Protein AF-A0A800F6C2-F1 (afdb_monomer_lite)

pLDDT: mean 94.13, std 4.98, range [68.31, 98.44]

Structure (mmCIF, N/CA/C/O backbone):
data_AF-A0A800F6C2-F1
#
_entry.id   AF-A0A800F6C2-F1
#
loop_
_atom_site.group_PDB
_atom_site.id
_atom_site.type_symbol
_atom_site.label_atom_id
_atom_site.label_alt_id
_atom_site.label_comp_id
_atom_site.label_asym_id
_atom_site.label_entity_id
_atom_site.label_seq_id
_atom_site.pdbx_PDB_ins_code
_atom_site.Cartn_x
_atom_site.Cartn_y
_atom_site.Cartn_z
_atom_site.occupancy
_atom_site.B_iso_or_equiv
_atom_site.auth_seq_id
_atom_site.auth_comp_id
_atom_site.auth_asym_id
_atom_site.auth_atom_id
_atom_site.pdbx_PDB_model_num
ATOM 1 N N . MET A 1 1 ? 9.744 -13.830 -31.389 1.00 80.44 1 MET A N 1
ATOM 2 C CA . MET A 1 1 ? 8.269 -13.748 -31.520 1.00 80.44 1 MET A CA 1
ATOM 3 C C . MET A 1 1 ? 7.798 -12.326 -31.212 1.00 80.44 1 MET A C 1
ATOM 5 O O . MET A 1 1 ? 8.517 -11.604 -30.532 1.00 80.44 1 MET A O 1
ATOM 9 N N . PRO A 1 2 ? 6.634 -11.865 -31.708 1.00 90.94 2 PRO A N 1
ATOM 10 C CA . PRO A 1 2 ? 6.114 -10.526 -31.397 1.00 90.94 2 PRO A CA 1
ATOM 11 C C . PRO A 1 2 ? 6.017 -10.229 -29.893 1.00 90.94 2 PRO A C 1
ATOM 13 O O . PRO A 1 2 ? 6.279 -9.099 -29.491 1.00 90.94 2 PRO A O 1
ATOM 16 N N . ILE A 1 3 ? 5.726 -11.251 -29.081 1.00 96.06 3 ILE A N 1
ATOM 17 C CA . ILE A 1 3 ? 5.667 -11.140 -27.620 1.00 96.06 3 ILE A CA 1
ATOM 18 C C . ILE A 1 3 ? 7.016 -10.752 -26.999 1.00 96.06 3 ILE A C 1
ATOM 20 O O . ILE A 1 3 ? 7.049 -9.865 -26.159 1.00 96.06 3 ILE A O 1
ATOM 24 N N . ASP A 1 4 ? 8.133 -11.298 -27.488 1.00 97.31 4 ASP A N 1
ATOM 25 C CA . ASP A 1 4 ? 9.466 -11.000 -26.940 1.00 97.31 4 ASP A CA 1
ATOM 26 C C . ASP A 1 4 ? 9.840 -9.523 -27.132 1.00 97.31 4 ASP A C 1
ATOM 28 O O . ASP A 1 4 ? 10.449 -8.902 -26.263 1.00 97.31 4 ASP A O 1
ATOM 32 N N . ARG A 1 5 ? 9.432 -8.933 -28.265 1.00 96.31 5 ARG A N 1
ATOM 33 C CA . ARG A 1 5 ? 9.643 -7.503 -28.541 1.00 96.31 5 ARG A CA 1
ATOM 34 C C . ARG A 1 5 ? 8.808 -6.624 -27.615 1.00 96.31 5 ARG A C 1
ATOM 36 O O . ARG A 1 5 ? 9.302 -5.602 -27.154 1.00 96.31 5 ARG A O 1
ATOM 43 N N . LEU A 1 6 ? 7.568 -7.025 -27.330 1.00 97.75 6 LEU A N 1
ATOM 44 C CA . LEU A 1 6 ? 6.723 -6.323 -26.365 1.00 97.75 6 LEU A CA 1
ATOM 45 C C . LEU A 1 6 ? 7.328 -6.399 -24.958 1.00 97.75 6 LEU A C 1
ATOM 47 O O . LEU A 1 6 ? 7.450 -5.373 -24.297 1.00 97.75 6 LEU A O 1
ATOM 51 N N . THR A 1 7 ? 7.767 -7.583 -24.529 1.00 98.25 7 THR A N 1
ATOM 52 C CA . THR A 1 7 ? 8.437 -7.771 -23.237 1.00 98.25 7 THR A CA 1
ATOM 53 C C . THR A 1 7 ? 9.677 -6.891 -23.113 1.00 98.25 7 THR A C 1
ATOM 55 O O . THR A 1 7 ? 9.855 -6.248 -22.084 1.00 98.25 7 THR A O 1
ATOM 58 N N . ALA A 1 8 ? 10.497 -6.792 -24.165 1.00 98.06 8 ALA A N 1
ATOM 59 C CA . ALA A 1 8 ? 11.664 -5.914 -24.164 1.00 98.06 8 ALA A CA 1
ATOM 60 C C . ALA A 1 8 ? 11.280 -4.442 -23.929 1.00 98.06 8 ALA A C 1
ATOM 62 O O . ALA A 1 8 ? 11.852 -3.797 -23.055 1.00 98.06 8 ALA A O 1
ATOM 63 N N . VAL A 1 9 ? 10.267 -3.935 -24.643 1.00 98.25 9 VAL A N 1
ATOM 64 C CA . VAL A 1 9 ? 9.782 -2.552 -24.481 1.00 98.25 9 VAL A CA 1
ATOM 65 C C . VAL A 1 9 ? 9.238 -2.303 -23.071 1.00 98.25 9 VAL A C 1
ATOM 67 O O . VAL A 1 9 ? 9.552 -1.277 -22.468 1.00 98.25 9 VAL A O 1
ATOM 70 N N . LEU A 1 10 ? 8.454 -3.236 -22.524 1.00 98.12 10 LEU A N 1
ATOM 71 C CA . LEU A 1 10 ? 7.902 -3.113 -21.172 1.00 98.12 10 LEU A CA 1
ATOM 72 C C . LEU A 1 10 ? 9.003 -3.123 -20.104 1.00 98.12 10 LEU A C 1
ATOM 74 O O . LEU A 1 10 ? 8.975 -2.294 -19.199 1.00 98.12 10 LEU A O 1
ATOM 78 N N . ASN A 1 11 ? 10.004 -3.995 -20.242 1.00 98.12 11 ASN A N 1
ATOM 79 C CA . ASN A 1 11 ? 11.140 -4.045 -19.322 1.00 98.12 11 ASN A CA 1
ATOM 80 C C . ASN A 1 11 ? 11.949 -2.745 -19.354 1.00 98.12 11 ASN A C 1
ATOM 82 O O . ASN A 1 11 ? 12.288 -2.215 -18.300 1.00 98.12 11 ASN A O 1
ATOM 86 N N . THR A 1 12 ? 12.217 -2.197 -20.545 1.00 98.38 12 THR A N 1
ATOM 87 C CA . THR A 1 12 ? 12.893 -0.897 -20.675 1.00 98.38 12 THR A CA 1
ATOM 88 C C . THR A 1 12 ? 12.096 0.218 -20.003 1.00 98.38 12 THR A C 1
ATOM 90 O O . THR A 1 12 ? 12.679 1.067 -19.336 1.00 98.38 12 THR A O 1
ATOM 93 N N . HIS A 1 13 ? 10.767 0.215 -20.137 1.00 98.12 13 HIS A N 1
ATOM 94 C CA . HIS A 1 13 ? 9.924 1.214 -19.488 1.00 98.12 13 HIS A CA 1
ATOM 95 C C . HIS A 1 13 ? 9.976 1.121 -17.956 1.00 98.12 13 HIS A C 1
ATOM 97 O O . HIS A 1 13 ? 10.127 2.144 -17.294 1.00 98.12 13 HIS A O 1
ATOM 103 N N . VAL A 1 14 ? 9.897 -0.089 -17.392 1.00 97.81 14 VAL A N 1
ATO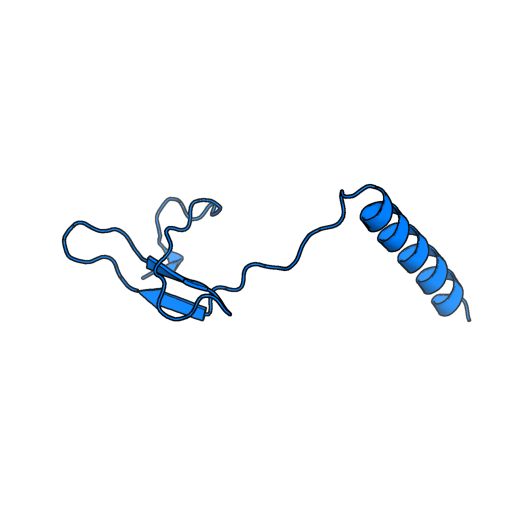M 104 C CA . VAL A 1 14 ? 10.000 -0.295 -15.937 1.00 97.81 14 VAL A CA 1
ATOM 105 C C . VAL A 1 14 ? 11.373 0.137 -15.419 1.00 97.81 14 VAL A C 1
ATOM 107 O O . VAL A 1 14 ? 11.432 0.900 -14.459 1.00 97.81 14 VAL A O 1
ATOM 110 N N . ALA A 1 15 ? 12.456 -0.249 -16.099 1.00 98.06 15 ALA A N 1
ATOM 111 C CA . ALA A 1 15 ? 13.812 0.156 -15.725 1.00 98.06 15 ALA A CA 1
ATOM 112 C C . ALA A 1 15 ? 13.986 1.687 -15.722 1.00 98.06 15 ALA A C 1
ATOM 114 O O . ALA A 1 15 ? 14.624 2.237 -14.830 1.00 98.06 15 ALA A O 1
ATOM 115 N N . ALA A 1 16 ? 13.364 2.394 -16.671 1.00 98.44 16 ALA A N 1
ATOM 116 C CA . ALA A 1 16 ? 13.392 3.856 -16.698 1.00 98.44 16 ALA A CA 1
ATOM 117 C C . ALA A 1 16 ? 12.646 4.488 -15.506 1.00 98.44 16 ALA A C 1
ATOM 119 O O . ALA A 1 16 ? 13.088 5.506 -14.973 1.00 98.44 16 ALA A O 1
ATOM 120 N N . LEU A 1 17 ? 11.532 3.895 -15.058 1.00 98.31 17 LEU A N 1
ATOM 121 C CA . LEU A 1 17 ? 10.837 4.343 -13.843 1.00 98.31 17 LEU A CA 1
ATOM 122 C C . LEU A 1 17 ? 11.698 4.124 -12.591 1.00 98.31 17 LEU A C 1
ATOM 124 O O . LEU A 1 17 ? 11.689 4.966 -11.689 1.00 98.31 17 LEU A O 1
ATOM 128 N N . GLU A 1 18 ? 12.428 3.007 -12.535 1.00 97.56 18 GLU A N 1
ATOM 129 C CA . GLU A 1 18 ? 13.350 2.673 -11.443 1.00 97.56 18 GLU A CA 1
ATOM 130 C C . GLU A 1 18 ? 14.531 3.649 -11.394 1.00 97.56 18 GLU A C 1
ATOM 132 O O . GLU A 1 18 ? 14.794 4.223 -10.338 1.00 97.56 18 GLU A O 1
ATOM 13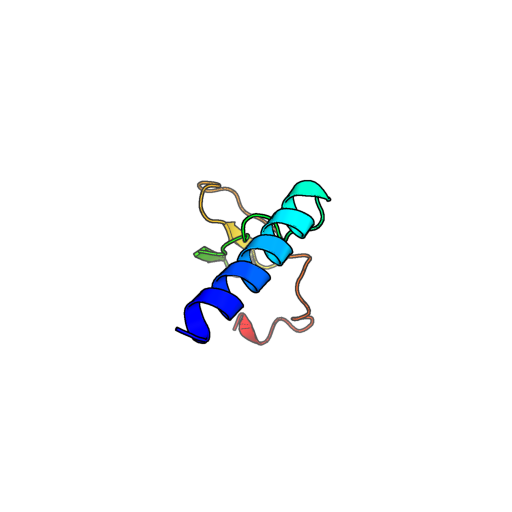7 N N . GLU A 1 19 ? 15.180 3.913 -12.532 1.00 98.00 19 GLU A N 1
ATOM 138 C CA . GLU A 1 19 ? 16.274 4.888 -12.651 1.00 98.00 19 GLU A CA 1
ATOM 139 C C . GLU A 1 19 ? 15.821 6.301 -12.260 1.00 98.00 19 GLU A C 1
ATOM 141 O O . GLU A 1 19 ? 16.524 7.015 -11.546 1.00 98.00 19 GLU A O 1
ATOM 146 N N . ALA A 1 20 ? 14.607 6.688 -12.662 1.00 98.06 20 ALA A N 1
ATOM 147 C CA . ALA A 1 20 ? 14.012 7.968 -12.296 1.00 98.06 20 ALA A CA 1
ATOM 148 C C . ALA A 1 20 ? 13.562 8.048 -10.822 1.00 98.06 20 ALA A C 1
ATOM 150 O O . ALA A 1 20 ? 13.135 9.115 -10.378 1.00 98.06 20 ALA A O 1
ATOM 151 N N . GLY A 1 21 ? 13.588 6.944 -10.066 1.00 97.25 21 GLY A N 1
ATOM 152 C CA . GLY A 1 21 ? 13.106 6.893 -8.681 1.00 97.25 21 GLY A CA 1
ATOM 153 C C . GLY A 1 21 ? 11.593 7.099 -8.539 1.00 97.25 21 GLY A C 1
ATOM 154 O O . GLY A 1 21 ? 11.109 7.464 -7.469 1.00 97.25 21 GLY A O 1
ATOM 155 N N . THR A 1 22 ? 10.840 6.886 -9.620 1.00 97.38 22 THR A N 1
ATOM 156 C CA . THR A 1 22 ? 9.373 7.050 -9.671 1.00 97.38 22 THR A CA 1
ATOM 157 C C . THR A 1 22 ? 8.633 5.724 -9.770 1.00 97.38 22 THR A C 1
ATOM 159 O O . THR A 1 22 ? 7.401 5.688 -9.718 1.00 97.38 22 THR A O 1
ATOM 162 N N . ALA A 1 23 ? 9.376 4.623 -9.888 1.00 97.06 23 ALA A N 1
ATOM 163 C CA . ALA A 1 23 ? 8.822 3.291 -9.783 1.00 97.06 23 ALA A CA 1
ATOM 164 C C . ALA A 1 23 ? 8.098 3.103 -8.446 1.00 97.06 23 ALA A C 1
ATOM 166 O O . ALA A 1 23 ? 8.467 3.641 -7.398 1.00 97.06 23 ALA A O 1
ATOM 167 N N . LYS A 1 24 ? 7.047 2.288 -8.490 1.00 94.44 24 LYS A N 1
ATOM 168 C CA . LYS A 1 24 ? 6.327 1.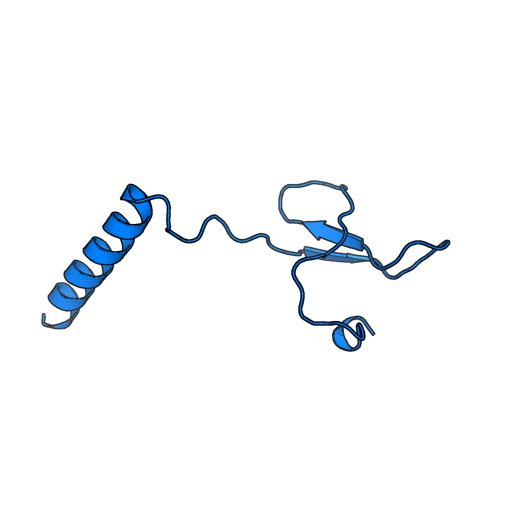864 -7.295 1.00 94.44 24 LYS A CA 1
ATOM 169 C C . LYS A 1 24 ? 7.288 1.078 -6.396 1.00 94.44 24 LYS A C 1
ATOM 171 O O . LYS A 1 24 ? 7.856 0.080 -6.825 1.00 94.44 24 LYS A O 1
ATOM 176 N N . GLY A 1 25 ? 7.443 1.521 -5.150 1.00 92.06 25 GLY A N 1
ATOM 177 C CA . GLY A 1 25 ? 8.221 0.799 -4.143 1.00 92.06 25 GLY A CA 1
ATOM 178 C C . GLY A 1 25 ? 7.567 -0.517 -3.710 1.00 92.06 25 GLY A C 1
ATOM 179 O O . GLY A 1 25 ? 6.470 -0.870 -4.152 1.00 92.06 25 GLY A O 1
ATOM 180 N N . ALA A 1 26 ? 8.234 -1.228 -2.799 1.00 92.69 26 ALA A N 1
ATOM 181 C CA . ALA A 1 26 ? 7.704 -2.459 -2.222 1.00 92.69 26 ALA A CA 1
ATOM 182 C C . ALA A 1 26 ? 6.314 -2.236 -1.603 1.00 92.69 26 ALA A C 1
ATOM 184 O O . ALA A 1 26 ? 6.058 -1.226 -0.941 1.00 92.69 26 ALA A O 1
ATOM 185 N N . GLU A 1 27 ? 5.404 -3.184 -1.823 1.00 94.25 27 GLU A N 1
ATOM 186 C CA . GLU A 1 27 ? 4.049 -3.070 -1.295 1.00 94.25 27 GLU A CA 1
ATOM 187 C C . GLU A 1 27 ? 4.011 -3.286 0.217 1.00 94.25 27 GLU A C 1
ATOM 189 O O . GLU A 1 27 ? 4.557 -4.250 0.751 1.00 94.25 27 GLU A O 1
ATOM 194 N N . THR A 1 28 ? 3.294 -2.406 0.912 1.00 94.69 28 THR A N 1
ATOM 195 C CA . THR A 1 28 ? 2.964 -2.596 2.321 1.00 94.69 28 THR A CA 1
ATOM 196 C C . THR A 1 28 ? 1.832 -3.614 2.452 1.00 94.69 28 THR A C 1
ATOM 198 O O . THR A 1 28 ? 0.668 -3.296 2.197 1.00 94.69 28 THR A O 1
ATOM 201 N N . VAL A 1 29 ? 2.168 -4.838 2.862 1.00 96.50 29 VAL A N 1
ATOM 202 C CA . VAL A 1 29 ? 1.204 -5.937 3.006 1.00 96.50 29 VAL A CA 1
ATOM 203 C C . VAL A 1 29 ? 0.631 -5.958 4.421 1.00 96.50 29 VAL A C 1
ATOM 205 O O . VAL A 1 29 ? 1.364 -6.128 5.393 1.00 96.50 29 VAL A O 1
ATOM 208 N N . VAL A 1 30 ? -0.689 -5.804 4.527 1.00 95.62 30 VAL A N 1
ATOM 209 C CA . VAL A 1 30 ? -1.439 -5.989 5.777 1.00 95.62 30 VAL A CA 1
ATOM 210 C C . VAL A 1 30 ? -1.674 -7.480 5.996 1.00 95.62 30 VAL A C 1
ATOM 212 O O . VAL A 1 30 ? -2.272 -8.131 5.143 1.00 95.62 30 VAL A O 1
ATOM 215 N N . GLU A 1 31 ? -1.257 -8.006 7.145 1.00 96.50 31 GLU A N 1
ATOM 216 C CA . GLU A 1 31 ? -1.423 -9.428 7.488 1.00 96.50 31 GLU A CA 1
ATOM 217 C C . GLU A 1 31 ? -2.559 -9.674 8.477 1.00 96.50 31 GLU A C 1
ATOM 219 O O . GLU A 1 31 ? -3.187 -10.730 8.450 1.00 96.50 31 GLU A O 1
ATOM 224 N N . ALA A 1 32 ? -2.862 -8.692 9.325 1.00 95.69 32 ALA A N 1
ATOM 225 C CA . ALA A 1 32 ? -3.962 -8.788 10.272 1.00 95.69 32 ALA A CA 1
ATOM 226 C C . ALA A 1 32 ? -4.563 -7.419 10.588 1.00 95.69 32 ALA A C 1
ATOM 228 O O . ALA A 1 32 ? -3.876 -6.391 10.577 1.00 95.69 32 ALA A O 1
ATOM 229 N N . VAL A 1 33 ? -5.847 -7.436 10.943 1.00 94.75 33 VAL A N 1
ATOM 230 C CA . VAL A 1 33 ? -6.566 -6.288 11.495 1.00 94.75 33 VAL A CA 1
ATOM 231 C C . VAL A 1 33 ? -6.997 -6.622 12.915 1.00 94.75 33 VAL A C 1
ATOM 233 O O . VAL A 1 33 ? -7.685 -7.611 13.152 1.00 94.75 33 VAL A O 1
ATOM 236 N N . LYS A 1 34 ? -6.607 -5.776 13.862 1.00 94.06 34 LYS A N 1
ATOM 237 C CA . LYS A 1 34 ? -7.086 -5.795 15.238 1.00 94.06 34 LYS A CA 1
ATOM 238 C C . LYS A 1 34 ? -8.266 -4.823 15.360 1.00 94.06 34 LYS A C 1
ATOM 240 O O . LYS A 1 34 ? -8.109 -3.650 14.995 1.00 94.06 34 LYS A O 1
ATOM 245 N N . PRO A 1 35 ? -9.429 -5.276 15.862 1.00 93.06 35 PRO A N 1
ATOM 246 C CA . PRO A 1 35 ? -10.583 -4.413 16.086 1.00 93.06 35 PRO A CA 1
ATOM 247 C C . PRO A 1 35 ? -10.269 -3.224 16.998 1.00 93.06 35 PRO A C 1
ATOM 249 O O . PRO A 1 35 ? -9.299 -3.233 17.759 1.00 93.06 35 PRO A O 1
ATOM 252 N N . ALA A 1 36 ? -11.111 -2.195 16.927 1.00 92.69 36 ALA A N 1
ATOM 253 C CA . ALA A 1 36 ? -11.036 -1.063 17.842 1.00 92.69 36 ALA A CA 1
ATOM 254 C C . ALA A 1 36 ? -11.272 -1.517 19.294 1.00 92.69 36 ALA A C 1
ATOM 256 O O . ALA A 1 36 ? -12.169 -2.318 19.556 1.00 92.69 36 ALA A O 1
ATOM 257 N N . ALA A 1 37 ? -10.483 -0.991 20.230 1.00 94.00 37 ALA A N 1
ATOM 258 C CA . ALA A 1 37 ? -10.576 -1.302 21.655 1.00 94.00 37 ALA A CA 1
ATOM 259 C C . ALA A 1 37 ? -10.031 -0.139 22.496 1.00 94.00 37 ALA A C 1
ATOM 261 O O . ALA A 1 37 ? -9.123 0.564 22.057 1.00 94.00 37 ALA A O 1
ATOM 262 N N . GLU A 1 38 ? -10.577 0.062 23.701 1.00 92.06 38 GLU A N 1
ATOM 263 C CA . GLU A 1 38 ? -10.038 0.992 24.716 1.00 92.06 38 GLU A CA 1
ATOM 264 C C . GLU A 1 38 ? -9.781 2.424 24.197 1.00 92.06 38 GLU A C 1
ATOM 266 O O . GLU A 1 38 ? -8.739 3.029 24.436 1.00 92.06 38 GLU A O 1
ATOM 271 N N . GLY A 1 39 ? -10.714 2.971 23.410 1.00 90.44 39 GLY A N 1
ATOM 272 C CA . GLY A 1 39 ? -10.579 4.315 22.829 1.00 90.44 39 GLY A CA 1
ATOM 273 C C . GLY A 1 39 ? -9.590 4.414 21.658 1.00 90.44 39 GLY A C 1
ATOM 274 O O . GLY A 1 39 ? -9.404 5.492 21.095 1.00 90.44 39 GLY A O 1
ATOM 275 N N . ARG A 1 40 ? -8.979 3.301 21.235 1.00 91.44 40 ARG A N 1
ATOM 276 C CA . ARG A 1 40 ? -8.143 3.212 20.033 1.00 91.44 40 ARG A CA 1
ATOM 277 C C . ARG A 1 40 ? -8.973 2.671 18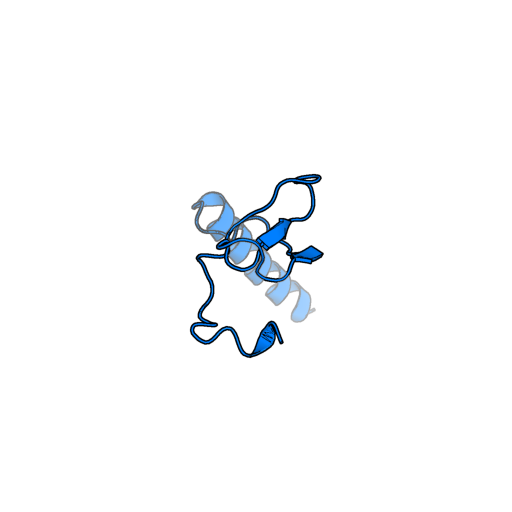.869 1.00 91.44 40 ARG A C 1
ATOM 279 O O . ARG A 1 40 ? -9.612 1.629 18.980 1.00 91.44 40 ARG A O 1
ATOM 286 N N . GLY A 1 41 ? -8.906 3.352 17.723 1.00 91.75 41 GLY A N 1
ATOM 287 C CA . GLY A 1 41 ? -9.403 2.810 16.455 1.00 91.75 41 GLY A CA 1
ATOM 288 C C . GLY A 1 41 ? -8.644 1.544 16.013 1.00 91.75 41 GLY A C 1
ATOM 289 O O . GLY A 1 41 ? -7.632 1.198 16.640 1.00 91.75 41 GLY A O 1
ATOM 290 N N . PRO A 1 42 ? -9.100 0.878 14.933 1.00 94.56 42 PRO A N 1
ATOM 291 C CA . PRO A 1 42 ? -8.520 -0.375 14.449 1.00 94.56 42 PRO A CA 1
ATOM 292 C C . PRO A 1 42 ? -7.008 -0.286 14.223 1.00 94.56 42 PRO A C 1
ATOM 294 O O . PRO A 1 42 ? -6.493 0.755 13.800 1.00 94.56 42 PRO A O 1
ATOM 297 N N . ARG A 1 43 ? -6.302 -1.389 14.490 1.00 95.88 43 ARG A N 1
ATOM 298 C CA . ARG A 1 43 ? -4.850 -1.500 14.287 1.00 95.88 43 ARG A CA 1
ATOM 299 C C . ARG A 1 43 ? -4.519 -2.537 13.233 1.00 95.88 43 ARG A C 1
ATOM 301 O O . ARG A 1 43 ? -5.234 -3.518 13.079 1.00 95.88 43 ARG A O 1
ATOM 308 N N . PHE A 1 44 ? -3.436 -2.304 12.507 1.00 96.00 44 PHE A N 1
ATOM 309 C CA . PHE A 1 44 ? -2.999 -3.158 11.409 1.00 96.00 44 PHE A CA 1
ATOM 310 C C . PHE A 1 44 ? -1.603 -3.691 11.701 1.00 96.00 44 PHE A C 1
ATOM 312 O O . PHE A 1 44 ? -0.739 -2.921 12.121 1.00 96.00 44 PHE A O 1
ATOM 319 N N . HIS A 1 45 ? -1.397 -4.981 11.455 1.00 97.56 45 HIS A N 1
ATOM 320 C CA . HIS A 1 45 ? -0.072 -5.595 11.455 1.00 97.56 45 HIS A CA 1
ATOM 321 C C . HIS A 1 45 ? 0.418 -5.707 10.020 1.00 97.56 45 HIS A C 1
ATOM 323 O O . HIS A 1 45 ? -0.347 -6.069 9.117 1.00 97.56 45 HIS A O 1
ATOM 329 N N . LEU A 1 46 ? 1.684 -5.358 9.822 1.00 97.25 46 LEU A N 1
ATOM 330 C CA . LEU A 1 46 ? 2.320 -5.331 8.517 1.00 97.25 46 LEU A CA 1
ATOM 331 C C . LEU A 1 46 ? 3.362 -6.437 8.428 1.00 97.25 46 LEU A C 1
ATOM 333 O O . LEU A 1 46 ? 4.101 -6.686 9.383 1.00 97.25 46 LEU A O 1
ATOM 337 N N . ARG A 1 47 ? 3.443 -7.059 7.253 1.00 97.62 47 ARG A N 1
ATOM 338 C CA . ARG A 1 47 ? 4.446 -8.083 6.971 1.00 97.62 47 ARG A CA 1
ATOM 339 C C . ARG A 1 47 ? 5.848 -7.549 7.239 1.00 97.62 47 ARG A C 1
ATOM 341 O O . ARG A 1 47 ? 6.240 -6.540 6.664 1.00 97.62 47 ARG A O 1
ATOM 348 N N . GLY A 1 48 ? 6.611 -8.274 8.054 1.00 96.69 48 GLY A N 1
ATOM 349 C CA . GLY A 1 48 ? 8.009 -7.952 8.359 1.00 96.69 48 GLY A CA 1
ATOM 350 C C . GLY A 1 48 ? 8.218 -6.919 9.472 1.00 96.69 48 GLY A C 1
ATOM 351 O O . GLY A 1 48 ? 9.363 -6.645 9.807 1.00 96.69 48 GLY A O 1
ATOM 352 N N . GLU A 1 49 ? 7.153 -6.394 10.088 1.00 97.12 49 GLU A N 1
ATOM 353 C CA . GLU A 1 49 ? 7.236 -5.396 11.174 1.00 97.12 49 GLU A CA 1
ATOM 354 C C . GLU A 1 49 ? 7.037 -6.002 12.582 1.00 97.12 49 GLU A C 1
ATOM 356 O O . GLU A 1 49 ? 6.940 -5.275 13.574 1.00 97.12 49 GLU A O 1
ATOM 361 N N . GLY A 1 50 ? 6.972 -7.335 12.686 1.00 95.38 50 GLY A N 1
ATOM 362 C CA . GLY A 1 50 ? 6.735 -8.049 13.945 1.00 95.38 50 GLY A CA 1
ATOM 363 C C . GLY A 1 50 ? 5.380 -7.703 14.573 1.00 95.38 50 GLY A C 1
ATOM 364 O O . GLY A 1 50 ? 4.379 -7.561 13.873 1.00 95.38 50 GLY A O 1
ATOM 365 N N . ASP A 1 51 ? 5.359 -7.522 15.895 1.00 95.75 51 ASP A N 1
ATOM 366 C CA . ASP A 1 51 ? 4.137 -7.241 16.672 1.00 95.75 51 ASP A CA 1
ATOM 367 C C . ASP A 1 51 ? 3.755 -5.750 16.704 1.00 95.75 51 ASP A C 1
ATOM 369 O O . ASP A 1 51 ? 2.952 -5.300 17.527 1.00 95.75 51 ASP A O 1
ATOM 373 N N . LYS A 1 52 ? 4.357 -4.933 15.837 1.00 97.12 52 LYS A N 1
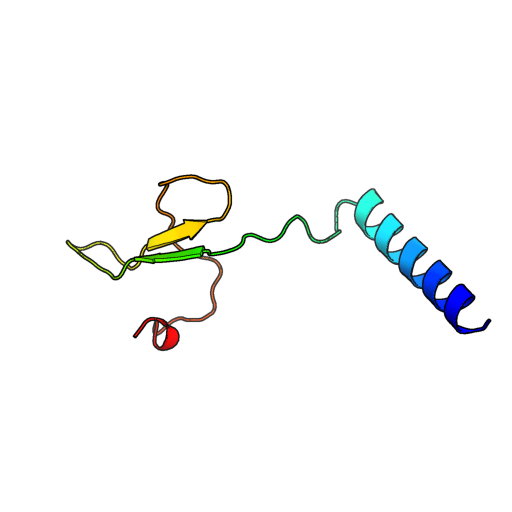ATOM 374 C CA . LYS A 1 52 ? 4.103 -3.495 15.814 1.00 97.12 52 LYS A CA 1
ATOM 375 C C . LYS A 1 52 ? 2.721 -3.192 15.233 1.00 97.12 52 LYS A C 1
ATOM 377 O O . LYS A 1 52 ? 2.389 -3.567 14.111 1.00 97.12 52 LYS A O 1
ATOM 382 N N . GLU A 1 53 ? 1.935 -2.432 15.991 1.00 96.38 53 GLU A N 1
ATOM 383 C CA . GLU A 1 53 ? 0.598 -1.985 15.598 1.00 96.38 53 GLU A CA 1
ATOM 384 C C . GLU A 1 53 ? 0.634 -0.645 14.843 1.00 96.38 53 GLU A C 1
ATOM 386 O O . GLU A 1 53 ? 1.116 0.365 15.362 1.00 96.38 53 GLU A O 1
ATOM 391 N N . PHE A 1 54 ? 0.015 -0.591 13.663 1.00 97.06 54 PHE A N 1
ATOM 392 C CA . PHE A 1 54 ? -0.069 0.618 12.836 1.00 97.06 54 PHE A CA 1
ATOM 393 C C . PHE A 1 54 ? -1.493 1.170 12.719 1.00 97.06 54 PHE A C 1
ATOM 395 O O . PHE A 1 54 ? -2.482 0.456 12.892 1.00 97.06 54 PHE A O 1
ATOM 402 N N . ILE A 1 55 ? -1.595 2.461 12.385 1.00 94.75 55 ILE A N 1
ATOM 403 C CA . ILE A 1 55 ? -2.838 3.105 11.936 1.00 94.75 55 ILE A CA 1
ATOM 404 C C . ILE A 1 55 ? -2.796 3.190 10.413 1.00 94.75 55 ILE A C 1
ATOM 406 O O . ILE A 1 55 ? -1.821 3.687 9.849 1.00 94.75 55 ILE A O 1
ATOM 410 N N . ARG A 1 56 ? -3.866 2.759 9.738 1.00 93.38 56 ARG A N 1
ATOM 411 C CA . ARG A 1 56 ? -3.988 2.927 8.289 1.00 93.38 56 ARG A CA 1
ATOM 412 C C . ARG A 1 56 ? -4.525 4.318 7.958 1.00 93.38 56 ARG A C 1
ATOM 414 O O . ARG A 1 56 ? -5.697 4.595 8.185 1.00 93.38 56 ARG A O 1
ATOM 421 N N . LEU A 1 57 ? -3.668 5.162 7.388 1.00 93.31 57 LEU A N 1
ATOM 422 C CA . LEU A 1 57 ? -3.997 6.538 6.982 1.00 93.31 57 LEU A CA 1
ATOM 423 C C . LEU A 1 57 ? -4.056 6.729 5.456 1.00 93.31 57 LEU A C 1
ATOM 425 O O . LEU A 1 57 ? -4.317 7.824 4.978 1.00 93.31 57 LEU A O 1
ATOM 429 N N . ASN A 1 58 ? -3.827 5.662 4.686 1.00 92.81 58 ASN A N 1
ATOM 430 C CA . ASN A 1 58 ? -3.766 5.668 3.220 1.00 92.81 58 ASN A CA 1
ATOM 431 C C . ASN A 1 58 ? -4.931 4.894 2.573 1.00 92.81 58 ASN A C 1
ATOM 433 O O . ASN A 1 58 ? -4.771 4.258 1.531 1.00 92.81 58 ASN A O 1
ATOM 437 N N . SER A 1 59 ? -6.090 4.864 3.232 1.00 90.12 59 SER A N 1
ATOM 438 C CA . SER A 1 59 ? -7.278 4.166 2.740 1.00 90.12 59 SER A CA 1
ATOM 439 C C . SER A 1 59 ? -8.396 5.142 2.428 1.00 90.12 59 SER A C 1
ATOM 441 O O . SER A 1 59 ? -8.634 6.075 3.187 1.00 90.12 59 SER A O 1
ATOM 443 N N . ASN A 1 60 ? -9.161 4.826 1.387 1.00 93.38 60 ASN A N 1
ATOM 444 C CA . ASN A 1 60 ? -10.423 5.497 1.082 1.00 93.38 60 ASN A CA 1
ATOM 445 C C . ASN A 1 60 ? -11.625 4.815 1.772 1.00 93.38 60 ASN A C 1
ATOM 447 O O . ASN A 1 60 ? -12.777 5.077 1.437 1.00 93.38 60 ASN A O 1
ATOM 451 N N . SER A 1 61 ? -11.386 3.911 2.730 1.00 89.38 61 SER A N 1
ATOM 452 C CA . SER A 1 61 ? -12.432 3.231 3.506 1.00 89.38 61 SER A CA 1
ATOM 453 C C . SER A 1 61 ? -12.909 4.091 4.685 1.00 89.38 61 SER A C 1
ATOM 455 O O . SER A 1 61 ? -12.768 3.708 5.848 1.00 89.38 61 SER A O 1
ATOM 457 N N . TYR A 1 62 ? -13.493 5.252 4.390 1.00 89.44 62 TYR A N 1
ATOM 458 C CA . TYR A 1 62 ? -13.838 6.275 5.387 1.00 89.44 62 TYR A CA 1
ATOM 459 C C . TYR A 1 62 ? -14.805 5.804 6.480 1.00 89.44 62 TYR A C 1
ATOM 461 O O . TYR A 1 62 ? -14.654 6.175 7.639 1.00 89.44 62 TYR A O 1
ATOM 469 N N . LEU A 1 63 ? -15.785 4.967 6.130 1.00 88.69 63 LEU A N 1
ATOM 470 C CA . LEU A 1 63 ? -16.802 4.482 7.072 1.00 88.69 63 LEU A CA 1
ATOM 471 C C . LEU A 1 63 ? -16.442 3.143 7.732 1.00 88.69 63 LEU A C 1
ATOM 473 O O . LEU A 1 63 ? -17.245 2.595 8.483 1.00 88.69 63 LEU A O 1
ATOM 477 N N . GLY A 1 64 ? -15.265 2.582 7.430 1.00 86.19 64 GLY A N 1
ATOM 478 C CA . GLY A 1 64 ? -14.804 1.324 8.027 1.00 86.19 64 GLY A CA 1
ATOM 479 C C . GLY A 1 64 ? -15.718 0.114 7.789 1.00 86.19 64 GLY A C 1
ATOM 480 O O . GLY A 1 64 ? -15.628 -0.858 8.531 1.00 86.19 64 GLY A O 1
ATOM 481 N N . LEU A 1 65 ? -16.598 0.149 6.781 1.00 87.75 65 LEU A N 1
ATOM 482 C CA . LEU A 1 65 ? -17.613 -0.894 6.570 1.00 87.75 65 LEU A CA 1
ATOM 483 C C . LEU A 1 65 ? -17.009 -2.265 6.237 1.00 87.75 65 LEU A C 1
ATOM 485 O O . LEU A 1 65 ? -17.612 -3.276 6.566 1.00 87.75 65 LEU A O 1
ATOM 489 N N . GLY A 1 66 ? -15.816 -2.298 5.635 1.00 85.75 66 GLY A N 1
ATOM 490 C CA . GLY A 1 66 ? -15.087 -3.537 5.340 1.00 85.75 66 GLY A CA 1
ATOM 491 C C . GLY A 1 66 ? -14.276 -4.103 6.511 1.00 85.75 66 GLY A C 1
ATOM 492 O O . GLY A 1 66 ? -13.540 -5.061 6.312 1.00 85.75 66 GLY A O 1
ATOM 493 N N . LEU A 1 67 ? -14.345 -3.487 7.698 1.00 82.81 67 LEU A N 1
ATOM 494 C CA . LEU A 1 67 ? -13.677 -3.963 8.918 1.00 82.81 67 LEU A CA 1
ATOM 495 C C . LEU A 1 67 ? -14.650 -4.637 9.903 1.00 82.81 67 LEU A C 1
ATOM 497 O O . LEU A 1 67 ? -14.255 -4.920 11.033 1.00 82.81 67 LEU A O 1
ATOM 501 N N . ARG A 1 68 ? -15.915 -4.806 9.502 1.00 68.31 68 ARG A N 1
ATOM 502 C CA . ARG A 1 68 ? -16.980 -5.439 10.288 1.00 68.31 68 ARG A CA 1
ATOM 503 C C . ARG A 1 68 ? -17.113 -6.914 9.954 1.00 68.31 68 ARG A C 1
ATOM 505 O O . ARG A 1 68 ? -16.955 -7.248 8.760 1.00 68.31 68 ARG A O 1
#

Sequence (68 aa):
MPIDRLTAVLNTHVAALEEAGTAKGAETVVEAVKPAAEGRGPRFHLRGEGDKEFIRLNSNSYLGLGLR

Secondary structure (DSSP, 8-state):
-HHHHHHHHHHHHHHHHHHTT-S------EEEEEPPBTTBPPEEEETTSTT--B---S---TT-GGG-

Radius of gyration: 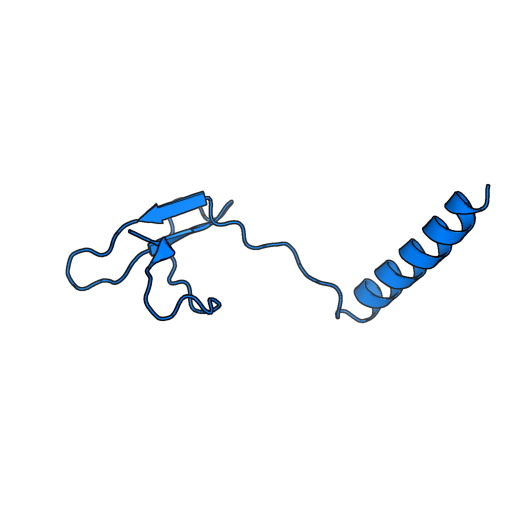18.88 Å; chains: 1; bounding box: 34×22×56 Å

Foldseek 3Di:
DVVVVVVVVVVVVQVVCVVVVNHDDDDFDWDDWDCDDDPRHIWTDTPPPPPDTDDDPPDPCVVCPVVD